Protein AF-A0A7V2XYU8-F1 (afdb_monomer_lite)

pLDDT: mean 87.99, std 10.57, range [55.56, 96.88]

Secondary structure (DSSP, 8-state):
--B-TT-EEE-TTS-EEEEEE-BSS-EEETTEEPEETTTS-TT----S----SEE-TT-EEE-TTSS-EEEEEE-EE--EEETTEEPEEE----PPPP-

Radius of gyration: 13.75 Å; chains: 1; bounding box: 31×39×42 Å

Sequence (99 aa):
MVASVGKRYLAPSGAEVIVTKGGPGELTDGEVPLVLKEAAPPDLADHSGRTEPLIQLGKRYKSEDGEVELLVIKPGVCDLRYNGKAMQLLQPKILPSAD

Foldseek 3Di:
DWFDAQWWWAALQGWIKGWNATDGWFKHQQPHGTDTPVPDDPPSHRPPPDPDDKDDAQWKWAAPVRRTIMGTHGIGHGQIDINNHGIGTDDPDDDPPDD

Structure (mmCIF, N/CA/C/O backbone):
data_AF-A0A7V2XYU8-F1
#
_entry.id   AF-A0A7V2XYU8-F1
#
loop_
_atom_site.group_PDB
_atom_site.id
_atom_site.type_symbol
_atom_site.label_atom_id
_atom_site.label_alt_id
_atom_site.label_comp_id
_atom_site.label_asym_id
_atom_site.label_entity_id
_atom_site.label_seq_id
_atom_site.pdbx_PDB_ins_code
_atom_site.Cartn_x
_atom_site.Cartn_y
_atom_site.Cartn_z
_atom_site.occupancy
_atom_site.B_iso_or_equiv
_atom_site.auth_seq_id
_atom_site.auth_comp_id
_atom_site.auth_asym_id
_atom_site.auth_atom_id
_atom_site.pdbx_PDB_model_num
ATOM 1 N N . MET A 1 1 ? -2.644 -15.128 -4.181 1.00 67.12 1 MET A N 1
ATOM 2 C CA . MET A 1 1 ? -1.761 -15.303 -3.002 1.00 67.12 1 MET A CA 1
ATOM 3 C C . MET A 1 1 ? -2.319 -14.490 -1.841 1.00 67.12 1 MET A C 1
ATOM 5 O O . MET A 1 1 ? -2.795 -13.398 -2.089 1.00 67.12 1 MET A O 1
ATOM 9 N N . VAL A 1 2 ? -2.284 -15.008 -0.607 1.00 87.44 2 VAL A N 1
ATOM 10 C CA . VAL A 1 2 ? -2.841 -14.334 0.586 1.00 87.44 2 VAL A CA 1
ATOM 11 C C . VAL A 1 2 ? -1.950 -13.180 1.074 1.00 87.44 2 VAL A C 1
ATOM 13 O O . VAL A 1 2 ? -0.727 -13.336 1.163 1.00 87.44 2 VAL A O 1
ATOM 16 N N . ALA A 1 3 ? -2.544 -12.038 1.430 1.00 90.56 3 ALA A N 1
ATOM 17 C CA . ALA A 1 3 ? -1.855 -10.914 2.060 1.00 90.56 3 ALA A CA 1
ATOM 18 C C . ALA A 1 3 ? -1.539 -11.245 3.530 1.00 90.56 3 ALA A C 1
ATOM 20 O O . ALA A 1 3 ? -2.409 -11.236 4.400 1.00 90.56 3 ALA A O 1
ATOM 21 N N . SER A 1 4 ? -0.275 -11.551 3.822 1.00 93.56 4 SER A N 1
ATOM 22 C CA . SER A 1 4 ? 0.157 -12.051 5.133 1.00 93.56 4 SER A CA 1
ATOM 23 C C . SER A 1 4 ? 0.762 -10.944 5.992 1.00 93.56 4 SER A C 1
ATOM 25 O O . SER A 1 4 ? 1.698 -10.274 5.561 1.00 93.56 4 SER A O 1
ATOM 27 N N . VAL A 1 5 ? 0.279 -10.776 7.226 1.00 95.56 5 VAL A N 1
ATOM 28 C CA . VAL A 1 5 ? 0.804 -9.772 8.169 1.00 95.56 5 VAL A CA 1
ATOM 29 C C . VAL A 1 5 ? 2.301 -9.958 8.448 1.00 95.56 5 VAL A C 1
ATOM 31 O O . VAL A 1 5 ? 2.803 -11.077 8.532 1.00 95.56 5 VAL A O 1
ATOM 34 N N . GLY A 1 6 ? 3.029 -8.846 8.561 1.00 93.88 6 GLY A N 1
ATOM 35 C CA . GLY A 1 6 ? 4.473 -8.804 8.799 1.00 93.88 6 GLY A CA 1
ATOM 36 C C . GLY A 1 6 ? 5.328 -9.142 7.575 1.00 93.88 6 GLY A C 1
ATOM 37 O O . GLY A 1 6 ? 6.541 -8.924 7.604 1.00 93.88 6 GLY A O 1
ATOM 38 N N . LYS A 1 7 ? 4.727 -9.633 6.483 1.00 95.12 7 LYS A N 1
ATOM 39 C CA . LYS A 1 7 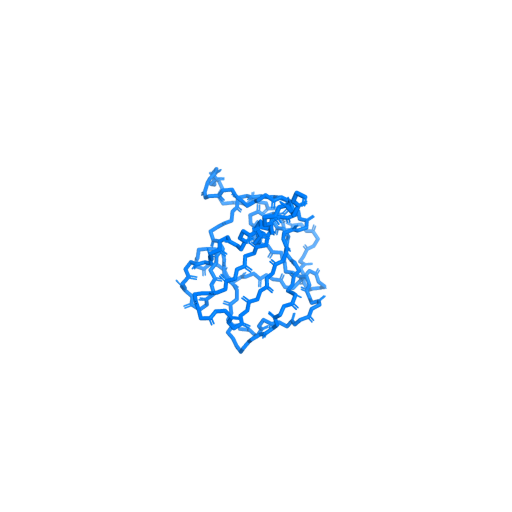? 5.450 -9.937 5.249 1.00 95.12 7 LYS A CA 1
ATOM 40 C C . LYS A 1 7 ? 5.673 -8.685 4.410 1.00 95.12 7 LYS A C 1
ATOM 42 O O . LYS A 1 7 ? 4.829 -7.787 4.341 1.00 95.12 7 LYS A O 1
ATOM 47 N N . ARG A 1 8 ? 6.851 -8.643 3.783 1.00 95.00 8 ARG A N 1
ATOM 48 C CA . ARG A 1 8 ? 7.268 -7.582 2.866 1.00 95.00 8 ARG A CA 1
ATOM 49 C C . ARG A 1 8 ? 6.999 -8.021 1.441 1.00 95.00 8 ARG A C 1
ATOM 51 O O . ARG A 1 8 ? 7.433 -9.099 1.037 1.00 95.00 8 ARG A O 1
ATOM 58 N N . TYR A 1 9 ? 6.317 -7.165 0.706 1.00 94.75 9 TYR A N 1
ATOM 59 C CA . TYR A 1 9 ? 5.975 -7.361 -0.686 1.00 94.75 9 TYR A CA 1
ATOM 60 C C . TYR A 1 9 ? 6.691 -6.310 -1.527 1.00 94.75 9 TYR A C 1
ATOM 62 O O . TYR A 1 9 ? 6.803 -5.147 -1.132 1.00 94.75 9 TYR A O 1
ATOM 70 N N . LEU A 1 10 ? 7.188 -6.747 -2.672 1.00 92.56 10 LEU A N 1
ATOM 71 C CA . LEU A 1 10 ? 7.906 -5.955 -3.650 1.00 92.56 10 LEU A CA 1
ATOM 72 C C . LEU A 1 10 ? 7.031 -5.856 -4.899 1.00 92.56 10 LEU A C 1
ATOM 74 O O . LEU A 1 10 ? 6.600 -6.870 -5.453 1.00 92.56 10 LEU A O 1
ATOM 78 N N . ALA A 1 11 ? 6.751 -4.628 -5.315 1.00 90.12 11 ALA A N 1
ATOM 79 C CA . ALA A 1 11 ? 6.137 -4.357 -6.601 1.00 90.12 11 ALA A CA 1
ATOM 80 C C . ALA A 1 11 ? 7.191 -4.505 -7.710 1.00 90.12 11 ALA A C 1
ATOM 82 O O . ALA A 1 11 ? 8.351 -4.140 -7.488 1.00 90.12 11 ALA A O 1
ATOM 83 N N . PRO A 1 12 ? 6.805 -4.972 -8.912 1.00 84.62 12 PRO A N 1
ATOM 84 C CA . PRO A 1 12 ? 7.702 -4.998 -10.072 1.00 84.62 12 PRO A CA 1
ATOM 85 C C . PRO A 1 12 ? 8.264 -3.609 -10.377 1.00 84.62 12 PRO A C 1
ATOM 87 O O . PRO A 1 12 ? 9.400 -3.482 -10.805 1.00 84.62 12 PRO A O 1
ATOM 90 N N . SER A 1 13 ? 7.503 -2.568 -10.055 1.00 82.44 13 SER A N 1
ATOM 91 C CA . SER A 1 13 ? 7.883 -1.172 -10.235 1.00 82.44 13 SER A CA 1
ATOM 92 C C . SER A 1 13 ? 8.852 -0.630 -9.159 1.00 82.44 13 SER A C 1
ATOM 94 O O . SER A 1 13 ? 9.095 0.570 -9.055 1.00 82.44 13 SER A O 1
ATOM 96 N N . GLY A 1 14 ? 9.396 -1.502 -8.300 1.00 84.56 14 GLY A N 1
ATOM 97 C CA . GLY A 1 14 ? 10.450 -1.182 -7.329 1.00 84.56 14 GLY A CA 1
ATOM 98 C C . GLY A 1 14 ? 9.980 -0.652 -5.969 1.00 84.56 14 GLY A C 1
ATOM 99 O O . GLY A 1 14 ? 10.812 -0.465 -5.074 1.00 84.56 14 GLY A O 1
ATOM 100 N N . ALA A 1 15 ? 8.674 -0.439 -5.791 1.00 91.69 15 ALA A N 1
ATOM 101 C CA . ALA A 1 15 ? 8.086 -0.054 -4.512 1.00 91.69 15 ALA A CA 1
ATOM 102 C C . ALA A 1 15 ? 8.046 -1.237 -3.527 1.00 91.69 15 ALA A C 1
ATOM 104 O O . ALA A 1 15 ? 7.807 -2.378 -3.922 1.00 91.69 15 ALA A O 1
ATOM 105 N N . GLU A 1 16 ? 8.235 -0.972 -2.232 1.00 94.50 16 GLU A N 1
ATOM 106 C CA . GLU A 1 16 ? 8.168 -2.003 -1.186 1.00 94.50 16 GLU A CA 1
ATOM 107 C C . GLU A 1 16 ? 7.154 -1.627 -0.115 1.00 94.50 16 GLU A C 1
ATOM 109 O O . GLU A 1 16 ? 7.123 -0.495 0.383 1.00 94.50 16 GLU A O 1
ATOM 114 N N . VAL A 1 17 ? 6.354 -2.613 0.282 1.00 95.69 17 VAL A N 1
ATOM 115 C CA . VAL A 1 17 ? 5.318 -2.470 1.303 1.00 95.69 17 VAL A CA 1
ATOM 116 C C . VAL A 1 17 ? 5.416 -3.595 2.324 1.00 95.69 17 VAL A C 1
ATOM 118 O O . VAL A 1 17 ? 5.800 -4.718 2.003 1.00 95.69 17 VAL A O 1
ATOM 121 N N . ILE A 1 18 ? 5.057 -3.306 3.570 1.00 96.88 18 ILE A N 1
ATOM 122 C CA . ILE A 1 18 ? 4.876 -4.311 4.618 1.00 96.88 18 ILE A CA 1
ATOM 123 C C . ILE A 1 18 ? 3.406 -4.364 5.010 1.00 96.88 18 ILE A C 1
ATOM 125 O O . ILE A 1 18 ? 2.787 -3.331 5.264 1.00 96.88 18 ILE A O 1
ATOM 129 N N . VAL A 1 19 ? 2.844 -5.567 5.062 1.00 96.75 19 VAL A N 1
ATOM 130 C CA . VAL A 1 19 ? 1.457 -5.761 5.489 1.00 96.75 19 VAL A CA 1
ATOM 131 C C . VAL A 1 19 ? 1.386 -5.612 7.006 1.00 96.75 19 VAL A C 1
ATOM 133 O O . VAL A 1 19 ? 2.035 -6.353 7.743 1.00 96.75 19 VAL A O 1
ATOM 136 N N . THR A 1 20 ? 0.598 -4.654 7.484 1.00 95.88 20 THR A N 1
ATOM 137 C CA . THR A 1 20 ? 0.366 -4.410 8.916 1.00 95.88 20 THR A CA 1
ATOM 138 C C . THR A 1 20 ? -0.908 -5.087 9.415 1.00 95.88 20 THR A C 1
ATOM 140 O O . THR A 1 20 ? -1.007 -5.385 10.600 1.00 95.88 20 THR A O 1
ATOM 143 N N . LYS A 1 21 ? -1.847 -5.385 8.510 1.00 95.75 21 LYS A N 1
ATOM 144 C CA . LYS A 1 21 ? -3.037 -6.206 8.759 1.00 95.75 21 LYS A CA 1
ATOM 145 C C . LYS A 1 21 ? -3.277 -7.111 7.550 1.00 95.75 21 LYS A C 1
ATOM 147 O O . LYS A 1 21 ? -3.391 -6.607 6.437 1.00 95.75 21 LYS A O 1
ATOM 152 N N . GLY A 1 22 ? -3.273 -8.427 7.764 1.00 93.75 22 GLY A N 1
ATOM 153 C CA . GLY A 1 22 ? -3.405 -9.428 6.699 1.00 93.75 22 GLY A CA 1
ATOM 154 C C . GLY A 1 22 ? -4.855 -9.780 6.361 1.00 93.75 22 GLY A C 1
ATOM 155 O O . GLY A 1 22 ? -5.746 -9.562 7.176 1.00 93.75 22 GLY A O 1
ATOM 156 N N . GLY A 1 23 ? -5.063 -10.360 5.178 1.00 92.81 23 GLY A N 1
ATOM 157 C CA . GLY A 1 23 ? -6.372 -10.745 4.648 1.00 92.81 23 GLY A CA 1
ATOM 158 C C . GLY A 1 23 ? -6.263 -11.784 3.521 1.00 92.81 23 GLY A C 1
ATOM 159 O O . GLY A 1 23 ? -5.187 -11.929 2.939 1.00 92.81 23 GLY A O 1
ATOM 160 N N . PRO A 1 24 ? -7.344 -12.535 3.225 1.00 93.38 24 PRO A N 1
ATOM 161 C CA . PRO A 1 24 ? -7.377 -13.678 2.299 1.00 93.38 24 PRO A CA 1
ATOM 162 C C . PRO A 1 24 ? -7.020 -13.363 0.835 1.00 93.38 24 PRO A C 1
ATOM 164 O O . PRO A 1 24 ? -6.716 -14.279 0.072 1.00 93.38 24 PRO A O 1
ATOM 167 N N . GLY A 1 25 ? -7.079 -12.097 0.431 1.00 91.62 25 GLY A N 1
ATOM 168 C CA . GLY A 1 25 ? -6.920 -11.647 -0.947 1.00 91.62 25 GLY A CA 1
ATOM 169 C C . GLY A 1 25 ? -5.487 -11.361 -1.377 1.00 91.62 25 GLY A C 1
ATOM 170 O O . GLY A 1 25 ? -4.535 -11.507 -0.610 1.00 91.62 25 GLY A O 1
ATOM 171 N N . GLU A 1 26 ? -5.357 -10.917 -2.625 1.00 94.50 26 GLU A N 1
ATOM 172 C CA . GLU A 1 26 ? -4.076 -10.688 -3.290 1.00 94.50 26 GLU A CA 1
ATOM 173 C C . GLU A 1 26 ? -3.755 -9.204 -3.474 1.00 94.50 26 GLU A C 1
ATOM 175 O O . GLU A 1 26 ? -4.627 -8.399 -3.810 1.00 94.50 26 GLU A O 1
ATOM 180 N N . LEU A 1 27 ? -2.476 -8.864 -3.281 1.00 95.12 27 LEU A N 1
ATOM 181 C CA . LEU A 1 27 ? -1.919 -7.544 -3.558 1.00 95.12 27 LEU A CA 1
ATOM 182 C C . LEU A 1 27 ? -1.363 -7.494 -4.981 1.00 95.12 27 LEU A C 1
ATOM 184 O O . LEU A 1 27 ? -0.559 -8.343 -5.369 1.00 95.12 27 LEU A O 1
ATOM 188 N N . THR A 1 28 ? -1.756 -6.468 -5.726 1.00 94.69 28 THR A N 1
ATOM 189 C CA . THR A 1 28 ? -1.359 -6.245 -7.124 1.00 94.69 28 THR A CA 1
ATOM 190 C C . THR A 1 28 ? -0.896 -4.804 -7.344 1.00 94.69 28 THR A C 1
ATOM 192 O O . THR A 1 28 ? -1.294 -3.890 -6.622 1.00 94.69 28 THR A O 1
ATOM 195 N N . ASP A 1 29 ? -0.009 -4.627 -8.317 1.00 92.69 29 ASP A N 1
ATOM 196 C CA . ASP A 1 29 ? 0.411 -3.360 -8.900 1.00 92.69 29 ASP A CA 1
ATOM 197 C C . ASP A 1 29 ? -0.203 -3.294 -10.305 1.00 92.69 29 ASP A C 1
ATOM 199 O O . ASP A 1 29 ? 0.298 -3.906 -11.253 1.00 92.69 29 ASP A O 1
ATOM 203 N N . GLY A 1 30 ? -1.357 -2.637 -10.422 1.00 91.56 30 GLY A N 1
ATOM 204 C CA . GLY A 1 30 ? -2.233 -2.765 -11.584 1.00 91.56 30 GLY A CA 1
ATOM 205 C C . GLY A 1 30 ? -2.774 -4.192 -11.697 1.00 91.56 30 GLY A C 1
ATOM 206 O O . GLY A 1 30 ? -3.555 -4.636 -10.859 1.00 91.56 30 GLY A O 1
ATOM 207 N N . GLU A 1 31 ? -2.342 -4.917 -12.725 1.00 89.50 31 GLU A N 1
ATOM 208 C CA . GLU A 1 31 ? -2.712 -6.321 -12.966 1.00 89.50 31 GLU A CA 1
ATOM 209 C C . GLU A 1 31 ? -1.607 -7.306 -12.543 1.00 89.50 31 GLU A C 1
ATOM 211 O O . GLU A 1 31 ? -1.798 -8.519 -12.605 1.00 89.50 31 GLU A O 1
ATOM 216 N N . VAL A 1 32 ? -0.444 -6.806 -12.109 1.00 90.44 32 VAL A N 1
ATOM 217 C CA . VAL A 1 32 ? 0.720 -7.644 -11.794 1.00 90.44 32 VAL A CA 1
ATOM 218 C C . VAL A 1 32 ? 0.753 -7.962 -10.297 1.00 90.44 32 VAL A C 1
ATOM 220 O O . VAL A 1 32 ? 0.742 -7.035 -9.486 1.00 90.44 32 VAL A O 1
ATOM 223 N N . PRO A 1 33 ? 0.822 -9.238 -9.879 1.00 92.00 33 PRO A N 1
ATOM 224 C CA . PRO A 1 33 ? 0.883 -9.591 -8.464 1.00 92.00 33 PRO A CA 1
ATOM 225 C C . PRO A 1 33 ? 2.187 -9.112 -7.822 1.00 92.00 33 PRO A C 1
ATOM 227 O O . PRO A 1 33 ? 3.271 -9.246 -8.393 1.00 92.00 33 PRO A O 1
ATOM 230 N N . LEU A 1 34 ? 2.088 -8.581 -6.603 1.00 92.81 34 LEU A N 1
ATOM 231 C CA . LEU A 1 34 ? 3.268 -8.265 -5.805 1.00 92.81 34 LEU A CA 1
ATOM 232 C C . LEU A 1 34 ? 3.953 -9.560 -5.363 1.00 92.81 34 LEU A C 1
ATOM 234 O O . LEU A 1 34 ? 3.302 -10.535 -4.981 1.00 92.81 34 LEU A O 1
ATOM 238 N N . VAL A 1 35 ? 5.283 -9.542 -5.328 1.00 91.81 35 VAL A N 1
ATOM 239 C CA . VAL A 1 35 ? 6.082 -10.704 -4.931 1.00 91.81 35 VAL A CA 1
ATOM 240 C C . VAL A 1 35 ? 6.565 -10.563 -3.493 1.00 91.81 35 VAL A C 1
ATOM 242 O O . VAL A 1 35 ? 6.918 -9.475 -3.045 1.00 91.81 35 VAL A O 1
ATOM 245 N N . LEU A 1 36 ? 6.607 -11.660 -2.739 1.00 92.62 36 LEU A N 1
ATOM 246 C CA . LEU A 1 36 ? 7.224 -11.654 -1.412 1.00 92.62 36 LEU A CA 1
ATOM 247 C C . LEU A 1 36 ? 8.713 -11.330 -1.542 1.00 92.62 36 LEU A C 1
ATOM 249 O O . LEU A 1 36 ? 9.414 -11.972 -2.317 1.00 92.62 36 LEU A O 1
ATOM 253 N N . LYS A 1 37 ? 9.221 -10.385 -0.745 1.00 88.38 37 LYS A N 1
ATOM 254 C CA . LYS A 1 37 ? 10.625 -9.944 -0.803 1.00 88.38 37 LYS A CA 1
ATOM 255 C C . LYS A 1 37 ? 11.618 -11.090 -0.574 1.00 88.38 37 LYS A C 1
ATOM 257 O O . LYS A 1 37 ? 12.698 -11.072 -1.148 1.00 88.38 37 LYS A O 1
ATOM 262 N N . GLU A 1 38 ? 11.241 -12.085 0.229 1.00 85.62 38 GLU A N 1
ATOM 263 C CA . GLU A 1 38 ? 12.029 -13.303 0.488 1.00 85.62 38 GLU A CA 1
ATOM 264 C C . GLU A 1 38 ? 12.130 -14.223 -0.742 1.00 85.62 38 GLU A C 1
ATOM 266 O O . GLU A 1 38 ? 13.099 -14.959 -0.879 1.00 85.62 38 GLU A O 1
ATOM 271 N N . ALA A 1 39 ? 11.132 -14.177 -1.627 1.00 82.94 39 ALA A N 1
ATOM 272 C CA . ALA A 1 39 ? 11.059 -14.965 -2.857 1.00 82.94 39 ALA A CA 1
ATOM 273 C C . ALA A 1 39 ? 11.382 -14.136 -4.113 1.00 82.94 39 ALA A C 1
ATOM 275 O O . ALA A 1 39 ? 11.354 -14.660 -5.225 1.00 82.94 39 ALA A O 1
ATOM 276 N N . ALA A 1 40 ? 11.647 -12.837 -3.952 1.00 78.62 40 ALA A N 1
ATOM 277 C CA . ALA A 1 40 ? 11.906 -11.942 -5.062 1.00 78.62 40 ALA A CA 1
ATOM 278 C C . ALA A 1 40 ? 13.300 -12.214 -5.649 1.00 78.62 40 ALA A C 1
ATOM 280 O O . ALA A 1 40 ? 14.266 -12.335 -4.888 1.00 78.62 40 ALA A O 1
ATOM 281 N N . PRO A 1 41 ? 13.442 -12.253 -6.985 1.00 75.31 41 PRO A N 1
ATOM 282 C CA . PRO A 1 41 ? 14.755 -12.288 -7.606 1.00 75.31 41 PRO A CA 1
ATOM 283 C C . PRO A 1 41 ? 15.555 -11.028 -7.222 1.00 75.31 41 PRO A C 1
ATOM 285 O O . PRO A 1 41 ? 14.971 -9.955 -7.029 1.00 75.31 41 PRO A O 1
ATOM 288 N N . PRO A 1 42 ? 16.891 -11.129 -7.109 1.00 67.56 42 PRO A N 1
ATOM 289 C CA . PRO A 1 42 ? 17.742 -10.009 -6.705 1.00 67.56 42 PRO A CA 1
ATOM 290 C C . PRO A 1 42 ? 17.717 -8.836 -7.699 1.00 67.56 42 PRO A C 1
ATOM 292 O O . PRO A 1 42 ? 18.003 -7.713 -7.297 1.00 67.56 42 PRO A O 1
ATOM 295 N N . ASP A 1 43 ? 17.331 -9.090 -8.953 1.00 68.38 43 ASP A N 1
ATOM 296 C CA . ASP A 1 43 ? 17.314 -8.122 -10.057 1.00 68.38 43 ASP A CA 1
ATOM 297 C C . ASP A 1 43 ? 15.890 -7.707 -10.470 1.00 68.38 43 ASP A C 1
ATOM 299 O O . ASP A 1 43 ? 15.614 -7.460 -11.638 1.00 68.38 43 ASP A O 1
ATOM 303 N N . LEU A 1 44 ? 14.932 -7.670 -9.533 1.00 67.62 44 LEU A N 1
ATOM 304 C CA . LEU A 1 44 ? 13.603 -7.129 -9.837 1.00 67.62 44 LEU A CA 1
ATOM 305 C C . LEU A 1 44 ? 13.709 -5.600 -10.033 1.00 67.62 44 LEU A C 1
ATOM 307 O O . LEU A 1 44 ? 13.546 -4.824 -9.088 1.00 67.62 44 LEU A O 1
ATOM 311 N N . ALA A 1 45 ? 14.070 -5.179 -11.243 1.00 62.16 45 ALA A N 1
ATOM 312 C CA . ALA A 1 45 ? 14.149 -3.785 -11.652 1.00 62.16 45 ALA A CA 1
ATOM 313 C C . ALA A 1 45 ? 12.777 -3.273 -12.120 1.00 62.16 45 ALA A C 1
ATOM 315 O O . ALA A 1 45 ? 11.967 -4.030 -12.657 1.00 62.16 45 ALA A O 1
ATOM 316 N N . ASP A 1 46 ? 12.528 -1.972 -11.929 1.00 65.50 46 ASP A N 1
ATOM 317 C CA . ASP A 1 46 ? 11.345 -1.315 -12.487 1.00 65.50 46 ASP A CA 1
ATOM 318 C C . ASP A 1 46 ? 11.408 -1.363 -14.016 1.00 65.50 46 ASP A C 1
ATOM 320 O O . ASP A 1 46 ? 12.246 -0.724 -14.651 1.00 65.50 46 ASP A O 1
ATOM 324 N N . HIS A 1 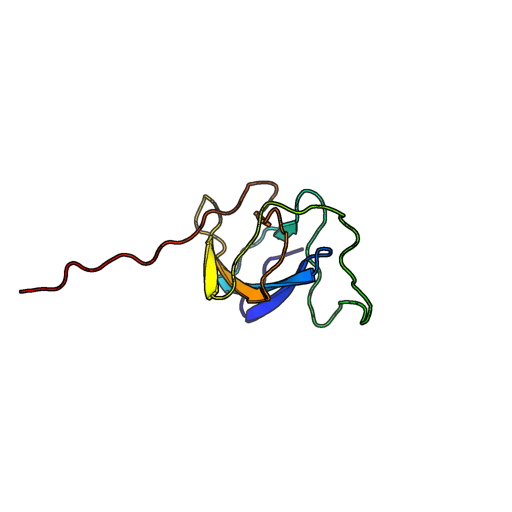47 ? 10.513 -2.153 -14.599 1.00 61.06 47 HIS A N 1
ATOM 325 C CA . HIS A 1 47 ? 10.341 -2.265 -16.045 1.00 61.06 47 HIS A CA 1
ATOM 326 C C . HIS A 1 47 ? 9.018 -1.661 -16.517 1.00 61.06 47 HIS A C 1
ATOM 328 O O . HIS A 1 47 ? 8.655 -1.827 -17.680 1.00 61.06 47 HIS A O 1
ATOM 334 N N . SER A 1 48 ? 8.268 -0.982 -15.641 1.00 68.44 48 SER A N 1
ATOM 335 C CA . SER A 1 48 ? 6.921 -0.539 -15.999 1.00 68.44 48 SER A CA 1
ATOM 336 C C . SER A 1 48 ? 6.917 0.702 -16.897 1.00 68.44 48 SER A C 1
ATOM 338 O O . SER A 1 48 ? 5.943 0.926 -17.611 1.00 68.44 48 SER A O 1
ATOM 340 N N . GLY A 1 49 ? 7.977 1.524 -16.857 1.00 71.56 49 GL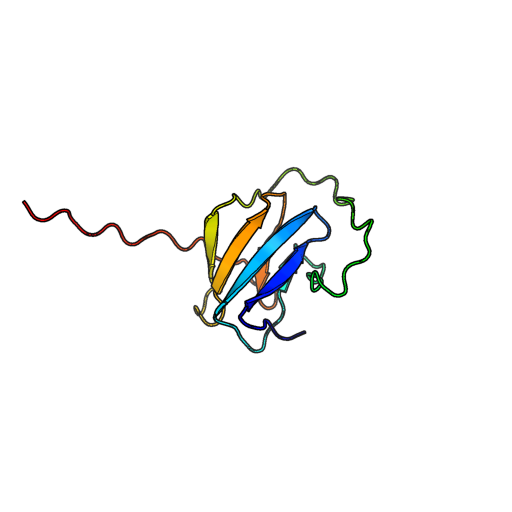Y A N 1
ATOM 341 C CA . GLY A 1 49 ? 8.038 2.808 -17.568 1.00 71.56 49 GLY A CA 1
ATOM 342 C C . GLY A 1 49 ? 6.972 3.818 -17.118 1.00 71.56 49 GLY A C 1
ATOM 343 O O . GLY A 1 49 ? 6.843 4.885 -17.718 1.00 71.56 49 GLY A O 1
ATOM 344 N N . ARG A 1 50 ? 6.194 3.490 -16.078 1.00 82.12 50 ARG A N 1
ATOM 345 C CA . ARG A 1 50 ? 5.167 4.355 -15.503 1.00 82.12 50 ARG A CA 1
ATOM 346 C C . ARG A 1 50 ? 5.829 5.373 -14.585 1.00 82.12 50 ARG A C 1
ATOM 348 O O . ARG A 1 50 ? 6.795 5.061 -13.899 1.00 82.12 50 ARG A O 1
ATOM 355 N N . THR A 1 51 ? 5.266 6.575 -14.530 1.00 82.62 51 THR A N 1
ATOM 356 C CA . THR A 1 51 ? 5.668 7.626 -13.579 1.00 82.62 51 THR A CA 1
ATOM 357 C C . THR A 1 51 ? 4.654 7.817 -12.453 1.00 82.62 51 THR A C 1
ATOM 359 O O . THR A 1 51 ? 4.974 8.430 -11.438 1.00 82.62 51 THR A O 1
ATOM 362 N N . GLU A 1 52 ? 3.438 7.290 -12.615 1.00 86.38 52 GLU A N 1
ATOM 363 C CA . GLU A 1 52 ? 2.303 7.453 -11.706 1.00 86.38 52 GLU A CA 1
ATOM 364 C C . GLU A 1 52 ? 1.410 6.190 -11.710 1.00 86.38 52 GLU A C 1
ATOM 366 O O . GLU A 1 52 ? 1.404 5.458 -12.706 1.00 86.38 52 GLU A O 1
ATOM 371 N N . PRO A 1 53 ? 0.644 5.926 -10.631 1.00 89.62 53 PRO A N 1
ATOM 372 C CA . PRO A 1 53 ? 0.597 6.689 -9.379 1.00 89.62 53 PRO A CA 1
ATOM 373 C C . PRO A 1 53 ? 1.812 6.422 -8.476 1.00 89.62 53 PRO A C 1
ATOM 375 O O . PRO A 1 53 ? 2.338 5.313 -8.422 1.00 89.62 53 PRO A O 1
ATOM 378 N N . LEU A 1 54 ? 2.259 7.449 -7.745 1.00 91.06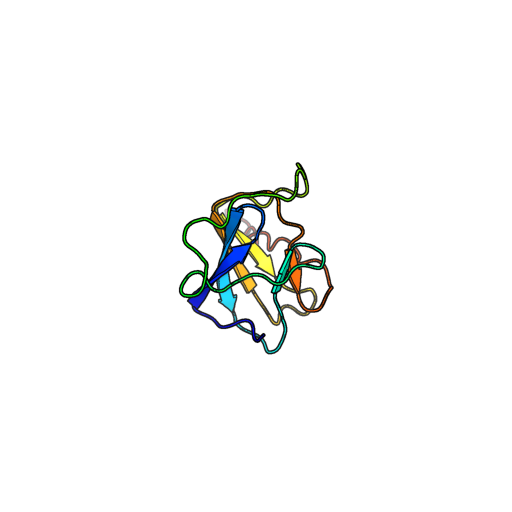 54 LEU A N 1
ATOM 379 C CA . LEU A 1 54 ? 3.359 7.346 -6.780 1.00 91.06 54 LEU A CA 1
ATOM 380 C C . LEU A 1 54 ? 2.840 6.985 -5.387 1.00 91.06 54 LEU A C 1
ATOM 382 O O . LEU A 1 54 ? 2.017 7.704 -4.815 1.00 91.06 54 LEU A O 1
ATOM 386 N N . ILE A 1 55 ? 3.403 5.932 -4.795 1.00 94.00 55 ILE A N 1
ATOM 387 C CA . ILE A 1 55 ? 3.237 5.645 -3.369 1.00 94.00 55 ILE A CA 1
ATOM 388 C C . ILE A 1 55 ? 4.438 6.182 -2.587 1.00 94.00 55 ILE A C 1
ATOM 390 O O . ILE A 1 55 ? 5.595 6.036 -2.990 1.00 94.00 55 ILE A O 1
ATOM 394 N N . GLN A 1 56 ? 4.170 6.832 -1.455 1.00 94.00 56 GLN A N 1
ATOM 395 C CA . GLN A 1 56 ? 5.194 7.538 -0.680 1.00 94.00 56 GLN A CA 1
ATOM 396 C C . GLN A 1 56 ? 5.598 6.764 0.575 1.00 94.00 56 GLN A C 1
ATOM 398 O O . GLN A 1 56 ? 4.752 6.190 1.259 1.00 94.00 56 GLN A O 1
ATOM 403 N N . LEU A 1 57 ? 6.887 6.820 0.918 1.00 95.62 57 LEU A N 1
ATOM 404 C CA . LEU A 1 57 ? 7.439 6.239 2.143 1.00 95.62 57 LEU A CA 1
ATOM 405 C C . LEU A 1 57 ? 6.652 6.685 3.384 1.00 95.62 57 LEU A C 1
ATOM 407 O O . LEU A 1 57 ? 6.329 7.863 3.540 1.00 95.62 57 LEU A O 1
ATOM 411 N N . GLY A 1 58 ? 6.359 5.746 4.283 1.00 94.56 58 GLY A N 1
ATOM 412 C CA . GLY A 1 58 ? 5.672 6.022 5.545 1.00 94.56 58 GLY A CA 1
ATOM 413 C C . GLY A 1 58 ? 4.156 6.196 5.421 1.00 94.56 58 GLY A C 1
ATOM 414 O O . GLY A 1 58 ? 3.464 6.242 6.440 1.00 94.56 58 GLY A O 1
ATOM 415 N N . LYS A 1 59 ? 3.608 6.257 4.201 1.00 95.38 59 LYS A N 1
ATOM 416 C CA . LYS A 1 59 ? 2.159 6.261 3.993 1.00 95.38 59 LYS A CA 1
ATOM 417 C C . LYS A 1 59 ? 1.586 4.872 4.232 1.00 95.38 59 LYS A C 1
ATOM 419 O O . LYS A 1 59 ? 2.207 3.858 3.915 1.00 95.38 59 LYS A O 1
ATOM 424 N N . ARG A 1 60 ? 0.382 4.843 4.797 1.00 95.94 60 ARG A N 1
ATOM 425 C CA . ARG A 1 60 ? -0.380 3.616 5.008 1.00 95.94 60 ARG A CA 1
ATOM 426 C C . ARG A 1 60 ? -1.528 3.558 4.027 1.00 95.94 60 ARG A C 1
ATOM 428 O O . ARG A 1 60 ? -2.151 4.582 3.772 1.00 95.94 60 ARG A O 1
ATOM 435 N N . TYR A 1 61 ? -1.817 2.374 3.519 1.00 96.44 61 TYR A N 1
ATOM 436 C CA . TYR A 1 61 ? -2.961 2.137 2.652 1.00 96.44 61 TYR A CA 1
ATOM 437 C C . TYR A 1 61 ? -3.799 1.008 3.223 1.00 96.44 61 TYR A C 1
ATOM 439 O O . TYR A 1 61 ? -3.271 0.103 3.869 1.00 96.44 61 TYR A O 1
ATOM 447 N N . LYS A 1 62 ? -5.101 1.062 2.970 1.00 96.31 62 LYS A N 1
ATOM 448 C CA . LYS A 1 62 ? -6.046 0.017 3.344 1.00 96.31 62 LYS A CA 1
ATOM 449 C C . LYS A 1 62 ? -6.915 -0.389 2.164 1.00 96.31 62 LYS A C 1
ATOM 451 O O . LYS A 1 62 ? -7.132 0.405 1.248 1.00 96.31 62 LYS A O 1
ATOM 456 N N . SER A 1 63 ? -7.417 -1.616 2.182 1.00 95.81 63 SER A N 1
ATOM 457 C CA . SER A 1 63 ? -8.462 -2.035 1.250 1.00 95.81 63 SER A CA 1
ATOM 458 C C . SER A 1 63 ? -9.750 -1.250 1.515 1.00 95.81 63 SER A C 1
ATOM 460 O O . SER A 1 63 ? -9.955 -0.741 2.617 1.00 95.81 63 SER A O 1
ATOM 462 N N . GLU A 1 64 ? -10.635 -1.182 0.520 1.00 94.06 64 GLU A N 1
ATOM 463 C CA . GLU A 1 64 ? -11.954 -0.538 0.637 1.00 94.06 64 GLU A CA 1
ATOM 464 C C . GLU A 1 64 ? -12.739 -1.025 1.869 1.00 94.06 64 GLU A C 1
ATOM 466 O O . GLU A 1 64 ? -13.252 -0.216 2.636 1.00 94.06 64 GLU A O 1
ATOM 471 N N . ASP A 1 65 ? -12.737 -2.338 2.111 1.00 92.44 65 ASP A N 1
ATOM 472 C CA . ASP A 1 65 ? -13.395 -2.970 3.263 1.00 92.44 65 ASP A CA 1
ATOM 473 C C . ASP A 1 65 ? -12.585 -2.851 4.577 1.00 92.44 65 ASP A C 1
ATOM 475 O O . ASP A 1 65 ? -13.042 -3.185 5.663 1.00 92.44 65 ASP A O 1
ATOM 479 N N . GLY A 1 66 ? -11.339 -2.369 4.507 1.00 91.69 66 GLY A N 1
ATOM 480 C CA . GLY A 1 66 ? -10.428 -2.307 5.655 1.00 91.69 66 GLY A CA 1
ATOM 481 C C . GLY A 1 66 ? -9.907 -3.666 6.140 1.00 91.69 66 GLY A C 1
ATOM 482 O O . GLY A 1 66 ? -9.282 -3.734 7.200 1.00 91.69 66 GLY A O 1
ATOM 483 N N . GLU A 1 67 ? -10.156 -4.742 5.395 1.00 93.44 67 GLU A N 1
ATOM 484 C CA . GLU A 1 67 ? -9.639 -6.087 5.657 1.00 93.44 67 GLU A CA 1
ATOM 485 C C . GLU A 1 67 ? -8.102 -6.127 5.697 1.00 93.44 67 GLU A C 1
ATOM 487 O O . GLU A 1 67 ? -7.532 -6.671 6.641 1.00 93.44 67 GLU A O 1
ATOM 492 N N . VAL A 1 68 ? -7.440 -5.479 4.732 1.00 95.50 68 VAL A N 1
ATOM 493 C CA . VAL A 1 68 ? -5.976 -5.413 4.630 1.00 95.50 68 VAL A CA 1
ATOM 494 C C . VAL A 1 68 ? -5.476 -3.996 4.836 1.00 95.50 68 VAL A C 1
ATOM 496 O O . VAL A 1 68 ? -6.038 -3.039 4.304 1.00 95.50 68 VAL A O 1
ATOM 499 N N . GLU A 1 69 ? -4.368 -3.879 5.563 1.00 96.44 69 GLU A N 1
ATOM 500 C CA . GLU A 1 69 ? -3.627 -2.635 5.749 1.00 96.44 69 GLU A CA 1
ATOM 501 C C . GLU A 1 69 ? -2.141 -2.868 5.509 1.00 96.44 69 GLU A C 1
ATOM 503 O O . GLU A 1 69 ? -1.587 -3.916 5.858 1.00 96.44 69 GLU A O 1
ATOM 508 N N . LEU A 1 70 ? -1.483 -1.864 4.947 1.00 95.88 70 LEU A N 1
ATOM 509 C CA . LEU A 1 70 ? -0.060 -1.906 4.663 1.00 95.88 70 LEU A CA 1
ATOM 510 C C . LEU A 1 70 ? 0.609 -0.556 4.873 1.00 95.88 70 LEU A C 1
ATOM 512 O O . LEU A 1 70 ? -0.028 0.496 4.842 1.00 95.88 70 LEU A O 1
ATOM 516 N N . LEU A 1 71 ? 1.922 -0.607 5.063 1.00 96.75 71 LEU A N 1
ATOM 517 C CA . LEU A 1 71 ? 2.815 0.533 5.197 1.00 96.75 71 LEU A CA 1
ATOM 518 C C . LEU A 1 71 ? 3.835 0.502 4.060 1.00 96.75 71 LEU A C 1
ATOM 520 O O . LEU A 1 71 ? 4.493 -0.513 3.838 1.00 96.75 71 LEU A O 1
ATOM 524 N N . VAL A 1 72 ? 4.009 1.630 3.379 1.00 96.88 72 VAL A N 1
ATOM 525 C CA . VAL A 1 72 ? 5.061 1.791 2.374 1.00 96.88 72 VAL A CA 1
ATOM 526 C C . VAL A 1 72 ? 6.408 1.960 3.071 1.00 96.88 72 VAL A C 1
ATOM 528 O O . VAL A 1 72 ? 6.585 2.878 3.874 1.00 96.88 72 VAL A O 1
A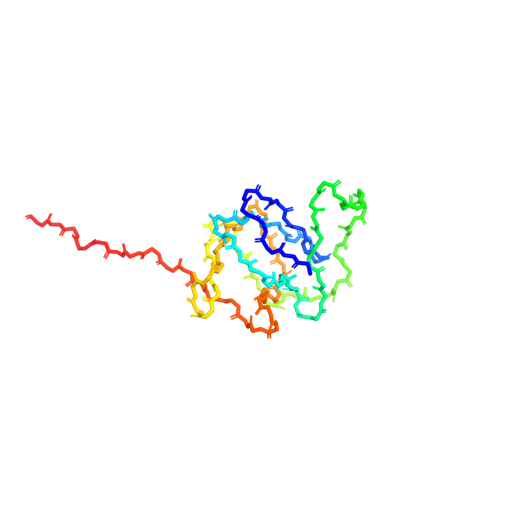TOM 531 N N . ILE A 1 73 ? 7.360 1.085 2.746 1.00 95.94 73 ILE A N 1
ATOM 532 C CA . ILE A 1 73 ? 8.728 1.074 3.298 1.00 95.94 73 ILE A CA 1
ATOM 533 C C . ILE A 1 73 ? 9.796 1.430 2.257 1.00 95.94 73 ILE A C 1
ATOM 535 O O . ILE A 1 73 ? 10.917 1.762 2.632 1.00 95.94 73 ILE A O 1
ATOM 539 N N . LYS A 1 74 ? 9.444 1.431 0.967 1.00 94.00 74 LYS A N 1
ATOM 540 C CA . LYS A 1 74 ? 10.225 2.049 -0.109 1.00 94.00 74 LYS A CA 1
ATOM 541 C C . LYS A 1 74 ? 9.260 2.717 -1.091 1.00 94.00 74 LYS A C 1
ATOM 543 O O . LYS A 1 74 ? 8.334 2.042 -1.547 1.00 94.00 74 LYS A O 1
ATOM 548 N N . PRO A 1 75 ? 9.433 4.017 -1.387 1.00 93.81 75 PRO A N 1
ATOM 549 C CA . PRO A 1 75 ? 8.570 4.708 -2.333 1.00 93.81 75 PRO A CA 1
ATOM 550 C C . PRO A 1 75 ? 8.800 4.175 -3.749 1.00 93.81 75 PRO A C 1
ATOM 552 O O . PRO A 1 75 ? 9.864 3.638 -4.055 1.00 93.81 75 PRO A O 1
ATOM 555 N N . GLY A 1 76 ? 7.813 4.361 -4.613 1.00 91.38 76 GLY A N 1
ATOM 556 C CA . GLY A 1 76 ? 7.912 3.982 -6.016 1.00 91.38 76 GLY A CA 1
ATOM 557 C C . GLY A 1 76 ? 6.599 4.202 -6.747 1.00 91.38 76 GLY A C 1
ATOM 558 O O . GLY A 1 76 ? 5.588 4.567 -6.140 1.00 91.38 76 GLY A O 1
ATOM 559 N N . VAL A 1 77 ? 6.626 3.986 -8.055 1.00 90.75 77 VAL A N 1
ATOM 560 C CA . VAL A 1 77 ? 5.415 3.983 -8.875 1.00 90.75 77 VAL A CA 1
ATOM 561 C C . VAL A 1 77 ? 4.700 2.666 -8.616 1.00 90.75 77 VAL A C 1
ATOM 563 O O . VAL A 1 77 ? 5.326 1.620 -8.693 1.00 90.75 77 VAL A O 1
ATOM 566 N N . CYS A 1 78 ? 3.439 2.693 -8.203 1.00 92.88 78 CYS A N 1
ATOM 567 C CA . CYS A 1 78 ? 2.690 1.480 -7.888 1.00 92.88 78 CYS A CA 1
ATOM 568 C C . CYS A 1 78 ? 1.192 1.784 -7.867 1.00 92.88 78 CYS A C 1
ATOM 570 O O . CYS A 1 78 ? 0.721 2.524 -6.999 1.00 92.88 78 CYS A O 1
ATOM 572 N N . ASP A 1 79 ? 0.437 1.183 -8.788 1.00 94.12 79 ASP A N 1
ATOM 573 C CA . ASP A 1 79 ? -1.029 1.185 -8.742 1.00 94.12 79 ASP A CA 1
ATOM 574 C C . ASP A 1 79 ? -1.485 0.110 -7.758 1.00 94.12 79 ASP A C 1
ATOM 576 O O . ASP A 1 79 ? -1.832 -1.008 -8.131 1.00 94.12 79 ASP A O 1
ATOM 580 N N . LEU A 1 80 ? -1.386 0.430 -6.471 1.00 95.19 80 LEU A N 1
ATOM 581 C CA . LEU A 1 80 ? -1.588 -0.526 -5.396 1.00 95.19 80 LEU A CA 1
ATOM 582 C C . LEU A 1 80 ? -3.060 -0.951 -5.287 1.00 95.19 80 LEU A C 1
ATOM 584 O O . LEU A 1 80 ? -3.944 -0.152 -4.956 1.00 95.19 80 LEU A O 1
ATOM 588 N N . ARG A 1 81 ? -3.306 -2.247 -5.480 1.00 96.00 81 ARG A N 1
ATOM 589 C CA . ARG A 1 81 ? -4.638 -2.850 -5.486 1.00 96.00 81 ARG A CA 1
ATOM 590 C C . ARG A 1 81 ? -4.717 -4.076 -4.583 1.00 96.00 81 ARG A C 1
ATOM 592 O O . ARG A 1 81 ? -3.740 -4.794 -4.380 1.00 96.00 81 ARG A O 1
ATOM 599 N N . TYR A 1 82 ? -5.918 -4.332 -4.075 1.00 96.12 82 TYR A N 1
ATOM 600 C CA . TYR A 1 82 ? -6.287 -5.529 -3.329 1.00 96.12 82 TYR A CA 1
ATOM 601 C C . TYR A 1 82 ? -7.505 -6.185 -3.982 1.00 96.12 82 TYR A C 1
ATOM 603 O O . TYR A 1 82 ? -8.539 -5.533 -4.136 1.00 96.12 82 TYR A O 1
ATOM 611 N N . ASN A 1 83 ? -7.387 -7.451 -4.400 1.00 94.75 83 ASN A N 1
ATOM 612 C CA . ASN A 1 83 ? -8.423 -8.161 -5.172 1.00 94.75 83 ASN A CA 1
ATOM 613 C C . ASN A 1 83 ? -8.940 -7.340 -6.375 1.00 94.75 83 ASN A C 1
ATOM 615 O O . ASN A 1 83 ? -10.144 -7.235 -6.610 1.00 94.75 83 ASN A O 1
ATOM 619 N N . GLY A 1 84 ? -8.026 -6.680 -7.097 1.00 93.56 84 GLY A N 1
ATOM 620 C CA . GLY A 1 84 ? -8.343 -5.833 -8.254 1.00 93.56 84 GLY A CA 1
ATOM 621 C C . GLY A 1 84 ? -8.945 -4.457 -7.925 1.00 93.56 84 GLY A C 1
ATOM 622 O O . GLY A 1 84 ? -9.128 -3.642 -8.834 1.00 93.56 84 GLY A O 1
ATOM 623 N N . LYS A 1 85 ? -9.210 -4.141 -6.652 1.00 95.62 85 LYS A N 1
ATOM 624 C CA . LYS A 1 85 ? -9.708 -2.828 -6.213 1.00 95.62 85 LYS A CA 1
ATOM 625 C C . LYS A 1 85 ? -8.569 -1.932 -5.734 1.00 95.62 85 LYS A C 1
ATOM 627 O O . LYS A 1 85 ? -7.711 -2.389 -4.986 1.00 95.62 85 LYS A O 1
ATOM 632 N N . ALA A 1 86 ? -8.581 -0.656 -6.119 1.00 95.81 86 ALA A N 1
ATOM 633 C CA . ALA A 1 86 ? -7.581 0.315 -5.674 1.00 95.81 86 ALA A CA 1
ATOM 634 C C . ALA A 1 86 ? -7.594 0.476 -4.146 1.00 95.81 86 ALA A C 1
ATOM 636 O O . ALA A 1 86 ? -8.654 0.594 -3.526 1.00 95.81 86 ALA A O 1
ATOM 637 N N . MET A 1 87 ? -6.408 0.475 -3.537 1.00 96.12 87 MET A N 1
ATOM 638 C CA . MET A 1 87 ? -6.269 0.714 -2.104 1.00 96.12 87 MET A CA 1
ATOM 639 C C . MET A 1 87 ? -6.354 2.208 -1.783 1.00 96.12 87 MET A C 1
ATOM 641 O O . MET A 1 87 ? -5.955 3.070 -2.562 1.00 96.12 87 MET A O 1
ATOM 645 N N . GLN A 1 88 ? -6.859 2.518 -0.595 1.00 95.44 88 GLN A N 1
ATOM 646 C CA . GLN A 1 88 ? -7.102 3.882 -0.141 1.00 95.44 88 GLN A CA 1
ATOM 647 C C . GLN A 1 88 ? -6.023 4.317 0.841 1.00 95.44 88 GLN A C 1
ATOM 649 O O . GLN A 1 88 ? -5.672 3.568 1.754 1.00 95.44 88 GLN A O 1
ATOM 654 N N . LEU A 1 89 ? -5.535 5.550 0.698 1.00 94.75 89 LEU A N 1
ATOM 655 C CA . LEU A 1 89 ? -4.606 6.137 1.656 1.00 94.75 89 LEU A CA 1
ATOM 656 C C . LEU A 1 89 ? -5.282 6.262 3.030 1.00 94.75 89 LEU A C 1
ATOM 658 O O . LEU A 1 89 ? -6.263 6.986 3.197 1.00 94.75 89 LEU A O 1
ATOM 662 N N . LEU A 1 90 ? -4.724 5.588 4.031 1.00 92.62 90 LEU A N 1
ATOM 663 C CA . LEU A 1 90 ? -5.134 5.734 5.418 1.00 92.62 90 LEU A CA 1
ATOM 664 C C . LEU A 1 90 ? -4.507 7.013 5.978 1.00 92.62 90 LEU A C 1
ATOM 666 O O . LEU A 1 90 ? -3.329 7.048 6.345 1.00 92.62 90 LEU A O 1
ATOM 670 N N . GLN A 1 91 ? -5.302 8.079 6.031 1.00 80.44 91 GLN A N 1
ATOM 671 C CA . GLN A 1 91 ? -4.888 9.318 6.676 1.00 80.44 91 GLN A CA 1
ATOM 672 C C . GLN A 1 91 ? 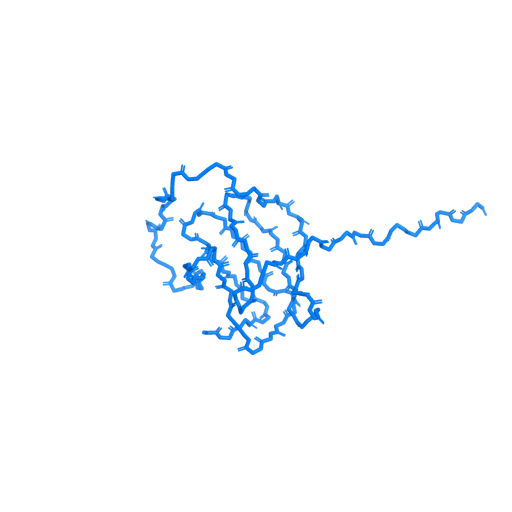-4.902 9.153 8.202 1.00 80.44 91 GLN A C 1
ATOM 674 O O . GLN A 1 91 ? -5.833 8.549 8.746 1.00 80.44 91 GLN A O 1
ATOM 679 N N . PRO A 1 92 ? -3.887 9.681 8.912 1.00 74.88 92 PRO A N 1
ATOM 680 C CA . PRO A 1 92 ? -3.923 9.716 10.362 1.00 74.88 92 PRO A CA 1
ATOM 681 C C . PRO A 1 92 ? -5.152 10.507 10.797 1.00 74.88 92 PRO A C 1
ATOM 683 O O . PRO A 1 92 ? -5.419 11.599 10.292 1.00 74.88 92 PRO A O 1
ATOM 686 N N . LYS A 1 93 ? -5.904 9.951 11.746 1.00 70.56 93 LYS A N 1
ATOM 687 C CA . LYS A 1 93 ? -6.987 10.689 12.381 1.00 70.56 93 LYS A CA 1
ATOM 688 C C . LYS A 1 93 ? -6.338 11.821 13.175 1.00 70.56 93 LYS A C 1
ATOM 690 O O . LYS A 1 93 ? -5.664 11.556 14.168 1.00 70.56 93 LYS A O 1
ATOM 695 N N . ILE A 1 94 ? -6.487 13.058 12.703 1.00 75.00 94 ILE A N 1
ATOM 696 C CA . ILE A 1 94 ? -6.069 14.233 13.466 1.00 75.00 94 ILE A CA 1
ATOM 697 C C . ILE A 1 94 ? -6.955 14.252 14.708 1.00 75.00 94 ILE A C 1
ATOM 699 O O . ILE A 1 94 ? -8.177 14.376 14.608 1.00 75.00 94 ILE A O 1
ATOM 703 N N . LEU A 1 95 ? -6.348 14.039 15.871 1.00 62.06 95 LEU A N 1
ATOM 704 C CA . LEU A 1 95 ? -7.020 14.306 17.130 1.00 62.06 95 LEU A CA 1
ATOM 705 C C . LEU A 1 95 ? -7.067 15.830 17.276 1.00 62.06 95 LEU A C 1
ATOM 707 O O . LEU A 1 95 ? -6.029 16.464 17.064 1.00 62.06 95 LEU A O 1
ATOM 711 N N . PRO A 1 96 ? -8.229 16.434 17.583 1.00 73.50 96 PRO A N 1
ATOM 712 C CA . PRO A 1 96 ? -8.240 17.835 17.967 1.00 73.50 96 PRO A CA 1
ATOM 713 C C . PRO A 1 96 ? -7.313 17.968 19.176 1.00 73.50 96 PRO A C 1
ATOM 715 O O . PRO A 1 96 ? -7.494 17.262 20.170 1.00 73.50 96 PRO A O 1
ATOM 718 N N . SER A 1 97 ? -6.279 18.803 19.060 1.00 66.69 97 SER A N 1
ATOM 719 C CA . SER A 1 97 ? -5.488 19.202 20.219 1.00 66.69 97 SER A CA 1
ATOM 720 C C . SER A 1 97 ? -6.464 19.787 21.234 1.00 66.69 97 SER A C 1
ATOM 722 O O . SER A 1 97 ? -7.179 20.734 20.911 1.00 66.69 97 SER A O 1
ATOM 724 N N . ALA A 1 98 ? -6.563 19.162 22.405 1.00 63.94 98 ALA A N 1
ATOM 725 C CA . ALA A 1 98 ? -7.303 19.732 23.518 1.00 63.94 98 ALA A CA 1
ATOM 726 C C . ALA A 1 98 ? -6.569 21.007 23.966 1.00 63.94 98 ALA A C 1
ATOM 728 O O . ALA A 1 98 ? -5.357 20.946 24.189 1.00 63.94 98 ALA A O 1
ATOM 729 N N . ASP A 1 99 ? -7.299 22.124 23.995 1.00 55.56 99 ASP A N 1
ATOM 730 C CA . ASP A 1 99 ? -6.917 23.407 24.607 1.00 55.56 99 ASP A CA 1
ATOM 731 C C . ASP A 1 99 ? -6.830 23.268 26.135 1.00 55.56 99 ASP A C 1
ATOM 733 O O . ASP A 1 99 ? -7.767 22.664 26.717 1.00 55.56 99 ASP A O 1
#